Protein AF-A0A838P6D0-F1 (afdb_monomer_lite)

pLDDT: mean 82.72, std 20.61, range [38.41, 98.38]

Secondary structure (DSSP, 8-state):
-------------------------PPPSS--HHHHHTT-EEE-SSSEEEEETTEEEEEPPGGGSS-EEEEEEE-SS--SSTT--TT-EEEEEEEEEEEETTEEEEEE-

Sequence (109 aa):
MTFPRIIPFLVLLAAGVLPAAAQDVKDPPWKSFSEVTRGSEARSGLFTLYKKRDKVYLSLSRAQLDQDFLLVTQISQGIGELGLDGGASVRSDLIRFHRQNDRVELWVV

Radius of gyration: 29.07 Å; chains: 1; bounding box: 43×87×63 Å

Foldseek 3Di:
DDDDDDDDDDDPPCPDPDPPPPPPPDPPPDDDPCVVLPPFDWDDDPWIWTHDPVDIDTDDDPVQAPDWDKDWDAQCDAPPPPQRHHRRTPDIFTWGFHDDDPDTDIDTD

Structure (mmCIF, N/CA/C/O backbone):
data_AF-A0A838P6D0-F1
#
_entry.id   AF-A0A838P6D0-F1
#
loop_
_atom_site.group_PDB
_atom_site.id
_atom_site.type_symbol
_atom_site.label_atom_id
_atom_site.label_alt_id
_atom_site.label_comp_id
_atom_site.label_asym_id
_atom_site.label_entity_id
_atom_site.label_seq_id
_atom_site.pdbx_PDB_ins_code
_atom_site.Cartn_x
_atom_site.Cartn_y
_atom_site.Cartn_z
_atom_site.occupancy
_atom_site.B_iso_or_equiv
_atom_site.auth_seq_id
_atom_site.auth_comp_id
_atom_site.auth_asym_id
_atom_site.auth_atom_id
_atom_site.pdbx_PDB_model_num
ATOM 1 N N . MET A 1 1 ? -20.315 -71.307 34.393 1.00 45.72 1 MET A N 1
ATOM 2 C CA . MET A 1 1 ? -19.716 -70.697 35.600 1.00 45.72 1 MET A CA 1
ATOM 3 C C . MET A 1 1 ? -20.454 -69.405 35.896 1.00 45.72 1 MET A C 1
ATOM 5 O O . MET A 1 1 ? -20.702 -68.641 34.974 1.00 45.72 1 MET A O 1
ATOM 9 N N . THR A 1 2 ? -20.869 -69.215 37.142 1.00 43.75 2 THR A N 1
ATOM 10 C CA . THR A 1 2 ? -21.721 -68.118 37.618 1.00 43.75 2 THR A CA 1
ATOM 11 C C . THR A 1 2 ? -20.900 -67.103 38.415 1.00 43.75 2 THR A C 1
ATOM 13 O O . THR A 1 2 ? -20.201 -67.516 39.331 1.00 43.75 2 THR A O 1
ATOM 16 N N . PHE A 1 3 ? -21.021 -65.801 38.120 1.00 41.50 3 PHE A N 1
ATOM 17 C CA . PHE A 1 3 ? -21.413 -64.764 39.100 1.00 41.50 3 PHE A CA 1
ATOM 18 C C . PHE A 1 3 ? -21.472 -63.355 38.461 1.00 41.50 3 PHE A C 1
ATOM 20 O O . PHE A 1 3 ? -20.520 -62.964 37.789 1.00 41.50 3 PHE A O 1
ATOM 27 N N . PRO A 1 4 ? -22.535 -62.560 38.694 1.00 64.81 4 PRO A N 1
ATOM 28 C CA . PRO A 1 4 ? -22.591 -61.137 38.348 1.00 64.81 4 PRO A CA 1
ATOM 29 C C . PRO A 1 4 ? -22.220 -60.244 39.549 1.00 64.81 4 PRO A C 1
ATOM 31 O O . PRO A 1 4 ? -22.425 -60.649 40.696 1.00 64.81 4 PRO A O 1
ATOM 34 N N . ARG A 1 5 ? -21.775 -58.996 39.320 1.00 51.78 5 ARG A N 1
ATOM 35 C CA . ARG A 1 5 ? -21.783 -57.947 40.361 1.00 51.78 5 ARG A CA 1
ATOM 36 C C . ARG A 1 5 ? -22.032 -56.526 39.842 1.00 51.78 5 ARG A C 1
ATOM 38 O O . ARG A 1 5 ? -21.506 -56.109 38.819 1.00 51.78 5 ARG A O 1
ATOM 45 N N . ILE A 1 6 ? -22.790 -55.805 40.664 1.00 45.41 6 ILE A N 1
ATOM 46 C CA . ILE A 1 6 ? -23.051 -54.358 40.702 1.00 45.41 6 ILE A CA 1
ATOM 47 C C . ILE A 1 6 ? -22.666 -53.875 42.128 1.00 45.41 6 ILE A C 1
ATOM 49 O O . ILE A 1 6 ? -22.346 -54.712 42.974 1.00 45.41 6 ILE A O 1
ATOM 53 N N . ILE A 1 7 ? -22.619 -52.591 42.501 1.00 49.53 7 ILE A N 1
ATOM 54 C CA . ILE A 1 7 ? -23.312 -51.391 41.984 1.00 49.53 7 ILE A CA 1
ATOM 55 C C . ILE A 1 7 ? -22.265 -50.263 41.653 1.00 49.53 7 ILE A C 1
ATOM 57 O O .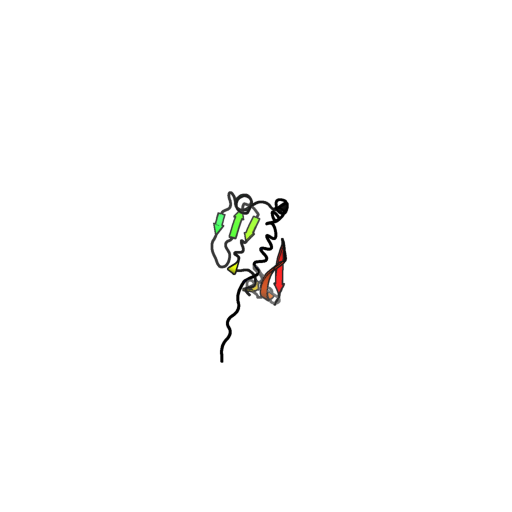 ILE A 1 7 ? -21.184 -50.658 41.218 1.00 49.53 7 ILE A O 1
ATOM 61 N N . PRO A 1 8 ? -22.495 -48.922 41.699 1.00 54.72 8 PRO A N 1
ATOM 62 C CA . PRO A 1 8 ? -21.694 -47.944 40.935 1.00 54.72 8 PRO A CA 1
ATOM 63 C C . PRO A 1 8 ? -20.734 -47.099 41.800 1.00 54.72 8 PRO A C 1
ATOM 65 O O . PRO A 1 8 ? -20.771 -47.177 43.027 1.00 54.72 8 PRO A O 1
ATOM 68 N N . PHE A 1 9 ? -20.018 -46.147 41.182 1.00 38.41 9 PHE A N 1
ATOM 69 C CA . PHE A 1 9 ? -19.844 -44.840 41.831 1.00 38.41 9 PHE A CA 1
ATOM 70 C C . PHE A 1 9 ? -19.821 -43.667 40.839 1.00 38.41 9 PHE A C 1
ATOM 72 O O . PHE A 1 9 ? -18.901 -43.500 40.041 1.00 38.41 9 PHE A O 1
ATOM 79 N N . LEU A 1 10 ? -20.865 -42.842 40.918 1.00 43.16 10 LEU A N 1
ATOM 80 C CA . LEU A 1 10 ? -20.960 -41.536 40.277 1.00 43.16 10 LEU A CA 1
ATOM 81 C C . LEU A 1 10 ? -20.162 -40.532 41.123 1.00 43.16 10 LEU A C 1
ATOM 83 O O . LEU A 1 10 ? -20.628 -40.146 42.193 1.00 43.16 10 LEU A O 1
ATOM 87 N N . VAL A 1 11 ? -19.008 -40.059 40.642 1.00 40.41 11 VAL A N 1
ATOM 88 C CA . VAL A 1 11 ? -18.400 -38.826 41.173 1.00 40.41 11 VAL A CA 1
ATOM 89 C C . VAL A 1 11 ? -18.758 -37.678 40.244 1.00 40.41 11 VAL A C 1
ATOM 91 O O . VAL A 1 11 ? -18.101 -37.426 39.236 1.00 40.41 11 VAL A O 1
ATOM 94 N N . LEU A 1 12 ? 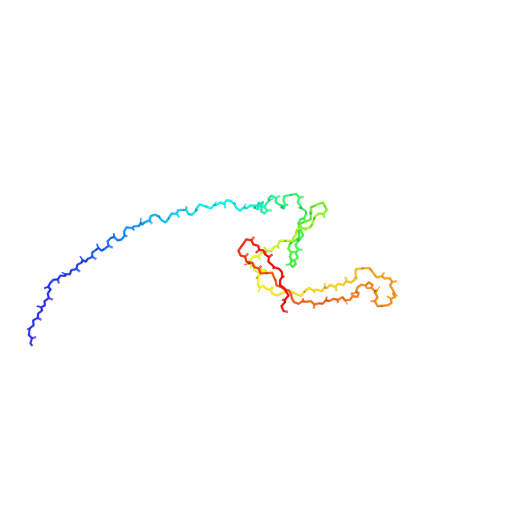-19.835 -36.985 40.600 1.00 42.31 12 LEU A N 1
ATOM 95 C CA . LEU A 1 12 ? -20.226 -35.725 39.989 1.00 42.31 12 LEU A CA 1
ATOM 96 C C . LEU A 1 12 ? -19.247 -34.629 40.438 1.00 42.31 12 LEU A C 1
ATOM 98 O O . LEU A 1 12 ? -19.480 -33.967 41.450 1.00 42.31 12 LEU A O 1
ATOM 102 N N . LEU A 1 13 ? -18.155 -34.417 39.699 1.00 39.72 13 LEU A N 1
ATOM 103 C CA . LEU A 1 13 ? -17.318 -33.238 39.917 1.00 39.72 13 LEU A CA 1
ATOM 104 C C . LEU A 1 13 ? -17.945 -32.038 39.197 1.00 39.72 13 LEU A C 1
ATOM 106 O O . LEU A 1 13 ? -17.647 -31.751 38.039 1.00 39.72 13 LEU A O 1
ATOM 110 N N . ALA A 1 14 ? -18.836 -31.340 39.900 1.00 43.69 14 ALA A N 1
ATOM 111 C CA . ALA A 1 14 ? -19.345 -30.040 39.484 1.00 43.69 14 ALA A CA 1
ATOM 112 C C . ALA A 1 14 ? -18.224 -28.988 39.587 1.00 43.69 14 ALA A C 1
ATOM 114 O O . ALA A 1 14 ? -18.168 -28.199 40.529 1.00 43.69 14 ALA A O 1
ATOM 115 N N . ALA A 1 15 ? -17.303 -28.998 38.620 1.00 44.09 15 ALA A N 1
ATOM 116 C CA . ALA A 1 15 ? -16.349 -27.918 38.427 1.00 44.09 15 ALA A CA 1
ATOM 117 C C . ALA A 1 15 ? -17.140 -26.669 38.024 1.00 44.09 15 ALA A C 1
ATOM 119 O O . ALA A 1 15 ? -17.672 -26.586 36.916 1.00 44.09 15 ALA A O 1
ATOM 120 N N . GLY A 1 16 ? -17.289 -25.742 38.973 1.00 39.75 16 GLY A N 1
ATOM 121 C CA . GLY A 1 16 ? -18.107 -24.550 38.795 1.00 39.75 16 GLY A CA 1
ATOM 122 C C . GLY A 1 16 ? -17.692 -23.764 37.556 1.00 39.75 16 GLY A C 1
ATOM 123 O O . GLY A 1 16 ? -16.502 -23.578 37.297 1.00 39.75 16 GLY A O 1
ATOM 124 N N . VAL A 1 17 ? -18.688 -23.276 36.815 1.00 47.34 17 VAL A N 1
ATOM 125 C CA . VAL A 1 17 ? -18.478 -22.299 35.747 1.00 47.34 17 VAL A CA 1
ATOM 126 C C . VAL A 1 17 ? -17.958 -21.025 36.402 1.00 47.34 17 VAL A C 1
ATOM 128 O O . VAL A 1 17 ? -18.732 -20.187 36.863 1.00 47.34 17 VAL A O 1
ATOM 131 N N . LEU A 1 18 ? -16.633 -20.893 36.474 1.00 47.81 18 LEU A N 1
ATOM 132 C CA . LEU A 1 18 ? -15.999 -19.610 36.724 1.00 47.81 18 LEU A CA 1
ATOM 133 C C . LEU A 1 18 ? -16.504 -18.670 35.623 1.00 47.81 18 LEU A C 1
ATOM 135 O O . LEU A 1 18 ? -16.328 -19.001 34.445 1.00 47.81 18 LEU A O 1
ATOM 139 N N . PRO A 1 19 ? -17.138 -17.530 35.952 1.00 44.56 19 PRO A N 1
ATOM 140 C CA . PRO A 1 19 ? -17.400 -16.528 34.941 1.00 44.56 19 PRO A CA 1
ATOM 141 C C . PRO A 1 19 ? -16.034 -16.112 34.407 1.00 44.56 19 PRO A C 1
ATOM 143 O O . PRO A 1 19 ? -15.214 -15.567 35.149 1.00 44.56 19 PRO A O 1
ATOM 146 N N . ALA A 1 20 ? -15.766 -16.434 33.139 1.00 48.03 20 ALA A N 1
ATOM 147 C CA . ALA A 1 20 ? -14.575 -15.956 32.462 1.00 48.03 20 ALA A CA 1
ATOM 148 C C . ALA A 1 20 ? -14.576 -14.439 32.626 1.00 48.03 20 ALA A C 1
ATOM 150 O O . ALA A 1 20 ? -15.513 -13.782 32.167 1.00 48.03 20 ALA A O 1
ATOM 151 N N . ALA A 1 21 ? -13.588 -13.916 33.359 1.00 44.97 21 ALA A N 1
ATOM 152 C CA . ALA A 1 21 ? -13.493 -12.493 33.626 1.00 44.97 21 ALA A CA 1
ATOM 153 C C . ALA A 1 21 ? -13.579 -11.785 32.278 1.00 44.97 21 ALA A C 1
ATOM 155 O O . ALA A 1 21 ? -12.735 -12.027 31.410 1.00 44.97 21 ALA A O 1
ATOM 156 N N . ALA A 1 22 ? -14.640 -10.994 32.089 1.00 51.66 22 ALA A N 1
ATOM 157 C CA . ALA A 1 22 ? -14.816 -10.211 30.883 1.00 51.66 22 ALA A CA 1
ATOM 158 C C . ALA A 1 22 ? -13.576 -9.328 30.787 1.00 51.66 22 ALA A C 1
ATOM 160 O O . ALA A 1 22 ? -13.397 -8.424 31.604 1.00 51.66 22 ALA A O 1
ATOM 161 N N . GLN A 1 23 ? -12.667 -9.687 29.877 1.00 47.59 23 GLN A N 1
ATOM 162 C CA . GLN A 1 23 ? -11.431 -8.947 29.713 1.00 47.59 23 GLN A CA 1
ATOM 163 C C . GLN A 1 23 ? -11.833 -7.522 29.389 1.00 47.59 23 GLN A C 1
ATOM 165 O O . GLN A 1 23 ? -12.675 -7.307 28.519 1.00 47.59 23 GLN A O 1
ATOM 170 N N . ASP A 1 24 ? -11.271 -6.583 30.138 1.00 47.16 24 ASP A N 1
ATOM 171 C CA . ASP A 1 24 ? -11.565 -5.166 30.017 1.00 47.16 24 ASP A CA 1
ATOM 172 C C . ASP A 1 24 ? -11.100 -4.723 28.621 1.00 47.16 24 ASP A C 1
ATOM 174 O O . ASP A 1 24 ? -9.914 -4.447 28.399 1.00 47.16 24 ASP A O 1
ATOM 178 N N . VAL A 1 25 ? -12.008 -4.787 27.637 1.00 59.28 25 VAL A N 1
ATOM 179 C CA . VAL A 1 25 ? -11.730 -4.439 26.241 1.00 59.28 25 VAL A CA 1
ATOM 180 C C . VAL A 1 25 ? -11.628 -2.926 26.191 1.00 59.28 25 VAL A C 1
ATOM 182 O O . VAL A 1 25 ? -12.575 -2.230 25.836 1.00 59.28 25 VAL A O 1
ATOM 185 N N . LYS A 1 26 ? -10.455 -2.419 26.577 1.00 63.50 26 LYS A N 1
ATOM 186 C CA . LYS A 1 26 ? -10.082 -1.028 26.355 1.00 63.50 26 LYS A CA 1
ATOM 187 C C . LYS A 1 26 ? -10.303 -0.723 24.883 1.00 63.50 26 LYS A C 1
ATOM 189 O O . LYS A 1 26 ? -9.749 -1.417 24.026 1.00 63.50 26 LYS A O 1
ATOM 194 N N . ASP A 1 27 ? -11.102 0.306 24.616 1.00 66.69 27 ASP A N 1
ATOM 195 C CA . ASP A 1 27 ? -11.344 0.764 23.256 1.00 66.69 27 ASP A CA 1
ATOM 196 C C . ASP A 1 27 ? -10.000 0.968 22.538 1.00 66.69 27 ASP A C 1
ATOM 198 O O . ASP A 1 27 ? -9.090 1.591 23.102 1.00 66.69 27 ASP A O 1
ATOM 202 N N . PRO A 1 28 ? -9.831 0.438 21.311 1.00 68.56 28 PRO A N 1
ATOM 203 C CA . PRO A 1 28 ? -8.615 0.663 20.550 1.00 68.56 28 PRO A CA 1
ATOM 204 C C . PRO A 1 28 ? -8.360 2.171 20.406 1.00 68.56 28 PRO A C 1
ATOM 206 O O . PRO A 1 28 ? -9.308 2.916 20.154 1.00 68.56 28 PRO A O 1
ATOM 209 N N . PRO A 1 29 ? -7.104 2.651 20.464 1.00 80.88 29 PRO A N 1
ATOM 210 C CA . PRO A 1 29 ? -6.779 4.082 20.368 1.00 80.88 29 PRO A CA 1
ATOM 211 C C . PRO A 1 29 ? -7.022 4.681 18.962 1.00 80.88 29 PRO A C 1
ATOM 213 O O . PRO A 1 29 ? -6.558 5.777 18.644 1.00 80.88 29 PRO A O 1
ATOM 216 N N . TRP A 1 30 ? -7.736 3.959 18.098 1.00 84.81 30 TRP A N 1
ATOM 217 C CA . TRP A 1 30 ? -7.929 4.230 16.684 1.00 84.81 30 TRP A CA 1
ATOM 218 C C . TRP A 1 30 ? -9.384 4.619 16.406 1.00 84.81 30 TRP A C 1
ATOM 220 O O . TRP A 1 30 ? -10.323 3.985 16.884 1.00 84.81 30 TRP A O 1
ATOM 230 N N . LYS A 1 31 ? -9.581 5.636 15.562 1.00 91.38 31 LYS A N 1
ATOM 231 C CA . LYS A 1 31 ? -10.911 6.041 15.083 1.00 91.38 31 LYS A CA 1
ATOM 232 C C . LYS A 1 31 ? -11.593 4.897 14.330 1.00 91.38 31 LYS A C 1
ATOM 234 O O . LYS A 1 31 ? -10.947 4.168 13.577 1.00 91.38 31 LYS A O 1
ATOM 239 N N . SER A 1 32 ? -12.915 4.793 14.461 1.00 92.62 32 SER A N 1
ATOM 240 C CA . SER A 1 32 ? -13.692 3.795 13.715 1.00 92.62 32 SER A CA 1
ATOM 241 C C . SER A 1 32 ? -13.578 3.999 12.195 1.00 92.62 32 SER A C 1
ATOM 243 O O . SER A 1 32 ? -13.469 5.127 11.707 1.00 92.62 32 SER A O 1
ATOM 245 N N . PHE A 1 33 ? -13.677 2.911 11.424 1.00 92.94 33 PHE A N 1
ATOM 246 C CA . PHE A 1 33 ? -13.612 2.955 9.955 1.00 92.94 33 PHE A CA 1
ATOM 247 C C . PHE A 1 33 ? -14.636 3.932 9.347 1.00 92.94 33 PHE A C 1
ATOM 249 O O . PHE A 1 33 ? -14.308 4.708 8.448 1.00 92.94 33 PHE A O 1
ATOM 256 N N . SER A 1 34 ? -15.860 3.943 9.891 1.00 94.56 34 SER A N 1
ATOM 257 C CA . SER A 1 34 ? -16.939 4.864 9.503 1.00 94.56 34 SER A CA 1
ATOM 258 C C . SER A 1 34 ? -16.579 6.331 9.761 1.00 94.56 34 SER A C 1
ATOM 260 O O . SER A 1 34 ? -16.895 7.197 8.951 1.00 94.56 34 SER A O 1
ATOM 262 N N . GLU A 1 35 ? -15.880 6.640 10.855 1.00 95.00 35 GLU A N 1
ATOM 263 C CA . GLU A 1 35 ? -15.447 8.008 11.149 1.00 95.00 35 GLU A CA 1
ATOM 264 C C . GLU A 1 35 ? -14.343 8.480 10.190 1.00 95.00 35 GLU A C 1
ATOM 266 O O . GLU A 1 35 ? -14.431 9.581 9.636 1.00 95.00 35 GLU A O 1
ATOM 271 N N . VAL A 1 36 ? -13.330 7.639 9.946 1.00 93.75 36 VAL A N 1
ATOM 272 C CA . VAL A 1 36 ? -12.211 7.961 9.043 1.00 93.75 36 VAL A C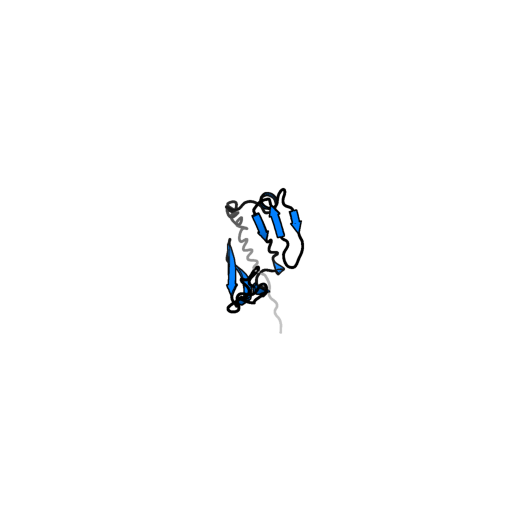A 1
ATOM 273 C C . VAL A 1 36 ? -12.722 8.218 7.619 1.00 93.75 36 VAL A C 1
ATOM 275 O O . VAL A 1 36 ? -12.438 9.273 7.036 1.00 93.75 36 VAL A O 1
ATOM 278 N N . THR A 1 37 ? -13.549 7.305 7.098 1.00 95.50 37 THR A N 1
ATOM 279 C CA . THR A 1 37 ? -14.102 7.352 5.730 1.00 95.50 37 THR A CA 1
ATOM 280 C C . THR A 1 37 ? -15.273 8.329 5.554 1.00 95.50 37 THR A C 1
ATOM 282 O O . THR A 1 37 ? -15.645 8.630 4.418 1.00 95.50 37 THR A O 1
ATOM 285 N N . ARG A 1 38 ? -15.841 8.902 6.627 1.00 95.69 38 ARG A N 1
ATOM 286 C CA . ARG A 1 38 ? -16.984 9.833 6.537 1.00 95.69 38 ARG A CA 1
ATOM 287 C C . ARG A 1 38 ? -16.699 11.007 5.597 1.00 95.69 38 ARG A C 1
ATOM 289 O O . ARG A 1 38 ? -15.725 11.733 5.806 1.00 95.69 38 ARG A O 1
ATOM 296 N N . GLY A 1 39 ? -17.570 11.228 4.612 1.00 95.75 39 GLY A N 1
ATOM 297 C CA . GLY A 1 39 ? -17.451 12.341 3.661 1.00 95.75 39 GLY A CA 1
ATOM 298 C C . GLY A 1 39 ? -16.260 12.225 2.702 1.00 95.75 39 GLY A C 1
ATOM 299 O O . GLY A 1 39 ? -15.722 13.244 2.279 1.00 95.75 39 GLY A O 1
ATOM 300 N N . SER A 1 40 ? -15.813 11.002 2.411 1.00 97.62 40 SER A N 1
ATOM 301 C CA . SER A 1 40 ? -14.830 10.722 1.362 1.00 97.62 40 SER A CA 1
ATOM 302 C C . SER A 1 40 ? -15.504 10.209 0.088 1.00 97.62 40 SER A C 1
ATOM 304 O O . SER A 1 40 ? -16.579 9.612 0.130 1.00 97.62 40 SER A O 1
ATOM 306 N N . GLU A 1 41 ? -14.854 10.438 -1.047 1.00 97.88 41 GLU A N 1
ATOM 307 C CA . GLU A 1 41 ? -15.198 9.841 -2.332 1.00 97.88 41 GLU A CA 1
ATOM 308 C C . GLU A 1 41 ? -14.604 8.424 -2.384 1.00 97.88 41 GLU A C 1
ATOM 310 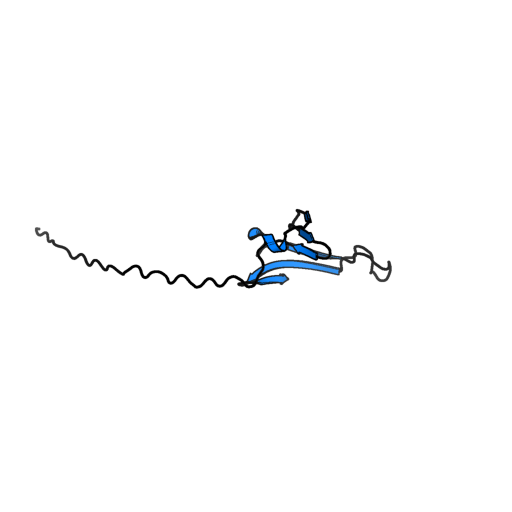O O . GLU A 1 41 ? -13.380 8.262 -2.385 1.00 97.88 41 GLU A O 1
ATOM 315 N N . ALA A 1 42 ? -15.460 7.401 -2.392 1.00 97.38 42 ALA A N 1
ATOM 316 C CA . ALA A 1 42 ? -15.041 6.005 -2.483 1.00 97.38 42 ALA A CA 1
ATOM 317 C C . ALA A 1 42 ? -14.849 5.581 -3.949 1.00 97.38 42 ALA A C 1
ATOM 319 O O . ALA A 1 42 ? -15.721 5.810 -4.786 1.00 97.38 42 ALA A O 1
ATOM 320 N N . ARG A 1 43 ? -13.727 4.924 -4.250 1.00 97.81 43 ARG A N 1
ATOM 321 C CA . ARG A 1 43 ? -13.390 4.367 -5.566 1.00 97.81 43 ARG A CA 1
ATOM 322 C C . ARG A 1 43 ? -12.997 2.905 -5.397 1.00 97.81 43 ARG A C 1
ATOM 324 O O . ARG A 1 43 ? -12.023 2.613 -4.707 1.00 97.81 43 ARG A O 1
ATOM 331 N N . SER A 1 44 ? -13.759 1.995 -5.991 1.00 96.38 44 SER A N 1
ATOM 332 C CA . SER A 1 44 ? -13.463 0.560 -5.993 1.00 96.38 44 SER A CA 1
ATOM 333 C C . SER A 1 44 ? -12.375 0.207 -7.016 1.00 96.38 44 SER A C 1
ATOM 335 O O . SER A 1 44 ? -12.169 0.912 -8.002 1.00 96.38 44 SER A O 1
ATOM 337 N N . GLY A 1 45 ? -11.673 -0.898 -6.770 1.00 95.19 45 GLY A N 1
ATOM 338 C CA . GLY A 1 45 ? -10.570 -1.400 -7.590 1.00 95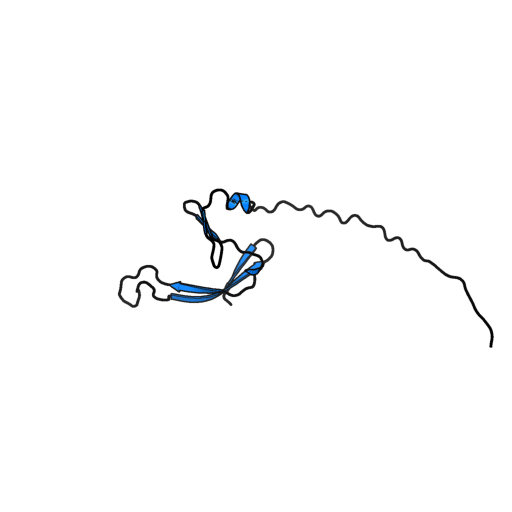.19 45 GLY A CA 1
ATOM 339 C C . GLY A 1 45 ? -9.921 -2.610 -6.915 1.00 95.19 45 GLY A C 1
ATOM 340 O O . GLY A 1 45 ? -10.549 -3.235 -6.062 1.00 95.19 45 GLY A O 1
ATOM 341 N N . LEU A 1 46 ? -8.654 -2.905 -7.240 1.00 95.44 46 LEU A N 1
ATOM 342 C CA . LEU A 1 46 ? -7.858 -3.929 -6.533 1.00 95.44 46 LEU A CA 1
ATOM 343 C C . LEU A 1 46 ? -7.837 -3.689 -5.015 1.00 95.44 46 LEU A C 1
ATOM 345 O O . LEU A 1 46 ? -7.916 -4.632 -4.235 1.00 95.44 46 LEU A O 1
ATOM 349 N N . PHE A 1 47 ? -7.797 -2.416 -4.619 1.00 97.12 47 PHE A N 1
ATOM 350 C CA . PHE A 1 47 ? -8.134 -1.936 -3.285 1.00 97.12 47 PHE A CA 1
ATOM 351 C C . PHE A 1 47 ? -9.211 -0.859 -3.419 1.00 97.12 47 PHE A C 1
ATOM 353 O O . PHE A 1 47 ? -9.208 -0.105 -4.395 1.00 97.12 47 PHE A O 1
ATOM 360 N N . THR A 1 48 ? -10.101 -0.740 -2.433 1.00 97.69 48 THR A N 1
ATOM 361 C CA . THR A 1 48 ? -10.989 0.427 -2.360 1.00 97.69 48 THR A CA 1
ATOM 362 C C . THR A 1 48 ? -10.214 1.604 -1.777 1.00 97.69 48 THR A C 1
ATOM 364 O O . THR A 1 48 ? -9.599 1.503 -0.711 1.00 97.69 48 THR A O 1
ATOM 367 N N . LEU A 1 49 ? -10.241 2.725 -2.493 1.00 97.81 49 LEU A N 1
ATOM 368 C CA . LEU A 1 49 ? -9.628 3.984 -2.093 1.00 97.81 49 LEU A CA 1
ATOM 369 C C . LEU A 1 49 ? -10.706 4.972 -1.647 1.00 97.81 49 LEU A C 1
ATOM 371 O O . LEU A 1 49 ? -11.751 5.094 -2.279 1.00 97.81 49 LEU A O 1
ATOM 375 N N . TYR A 1 50 ? -10.425 5.718 -0.587 1.00 98.06 50 TYR A N 1
ATOM 376 C CA . TYR A 1 50 ? -11.295 6.751 -0.037 1.00 98.06 50 TYR A CA 1
ATOM 377 C C . TYR A 1 50 ? -10.561 8.091 -0.098 1.00 98.06 50 TYR A C 1
ATOM 379 O O . TYR A 1 50 ? -9.646 8.346 0.690 1.00 98.06 50 TYR A O 1
ATOM 387 N N . LYS A 1 51 ? -10.933 8.953 -1.049 1.00 97.56 51 LYS A N 1
ATOM 388 C CA . LYS A 1 51 ? -10.322 10.277 -1.227 1.00 97.56 51 LYS A CA 1
ATOM 389 C C . LYS A 1 51 ? -11.057 11.325 -0.394 1.00 97.56 51 LYS A C 1
ATOM 391 O O . LYS A 1 51 ? -12.271 11.478 -0.498 1.00 97.56 51 LYS A O 1
ATOM 396 N N . LYS A 1 52 ? -10.327 12.080 0.423 1.00 95.81 52 LYS A N 1
ATOM 397 C CA . LYS A 1 52 ? -10.862 13.099 1.334 1.00 95.81 52 LYS A CA 1
ATOM 398 C C . LYS A 1 52 ? -9.944 14.317 1.336 1.00 95.81 52 LYS A C 1
ATOM 400 O O . LYS A 1 52 ? -8.954 14.348 2.060 1.00 95.81 52 LYS A O 1
ATOM 405 N N . ARG A 1 53 ? -10.300 15.323 0.528 1.00 91.44 53 ARG A N 1
ATOM 406 C CA . ARG A 1 53 ? -9.511 16.549 0.298 1.00 91.44 53 ARG A CA 1
ATOM 407 C C . ARG A 1 53 ? -8.092 16.204 -0.195 1.00 91.44 53 ARG A C 1
ATOM 409 O O . ARG A 1 53 ? -7.953 15.699 -1.306 1.00 91.44 53 ARG A O 1
ATOM 416 N N . ASP A 1 54 ? -7.088 16.460 0.634 1.00 93.31 54 ASP A N 1
ATOM 417 C CA . ASP A 1 54 ? -5.655 16.202 0.462 1.00 93.31 54 ASP A CA 1
ATOM 418 C C . ASP A 1 54 ? -5.250 14.738 0.714 1.00 93.31 54 ASP A C 1
ATOM 420 O O . ASP A 1 54 ? -4.156 14.330 0.333 1.00 93.31 54 ASP A O 1
ATOM 424 N N . LYS A 1 55 ? -6.119 13.930 1.337 1.00 94.81 55 LYS A N 1
ATOM 425 C CA . LYS A 1 55 ? -5.791 12.566 1.780 1.00 94.81 55 LYS A CA 1
ATOM 426 C C . LYS A 1 55 ? -6.422 11.505 0.891 1.00 94.81 55 LYS A C 1
ATOM 428 O O . LYS A 1 55 ? -7.565 11.638 0.452 1.00 94.81 55 LYS A O 1
ATOM 433 N N . VAL A 1 56 ? -5.698 10.408 0.695 1.00 95.88 56 VAL A N 1
ATOM 434 C CA . VAL A 1 56 ? -6.216 9.162 0.123 1.00 95.88 56 VAL A CA 1
ATOM 435 C C . VAL A 1 56 ? -5.964 8.057 1.137 1.00 95.88 56 VAL A C 1
ATOM 437 O O . VAL A 1 56 ? -4.827 7.843 1.549 1.00 95.88 56 VAL A O 1
ATOM 440 N N . TYR A 1 57 ? -7.025 7.373 1.549 1.00 96.06 57 TYR A N 1
ATOM 441 C CA . TYR A 1 57 ? -6.942 6.188 2.396 1.00 96.06 57 TYR A CA 1
ATOM 442 C C . TYR A 1 57 ? -7.148 4.944 1.536 1.00 96.06 57 TYR A C 1
ATOM 444 O O . TYR A 1 57 ? -8.036 4.927 0.687 1.00 96.06 57 TYR A O 1
ATOM 452 N N . LEU A 1 58 ? -6.362 3.901 1.782 1.00 96.44 58 LEU A N 1
ATOM 453 C CA . LEU A 1 58 ? -6.530 2.579 1.185 1.00 96.44 58 LEU A CA 1
ATOM 454 C C . LEU A 1 58 ? -7.162 1.659 2.234 1.00 96.44 58 LEU A C 1
ATOM 456 O O . LEU A 1 58 ? -6.669 1.589 3.359 1.00 96.44 58 LEU A O 1
ATOM 460 N N . SER A 1 59 ? -8.255 0.972 1.896 1.00 96.38 59 SER A N 1
ATOM 461 C CA . SER A 1 59 ? -8.852 -0.030 2.787 1.00 96.38 59 SER A CA 1
ATOM 462 C C . SER A 1 59 ? -8.386 -1.439 2.440 1.00 96.38 59 SER A C 1
ATOM 464 O O . SER A 1 59 ? -8.495 -1.854 1.285 1.00 96.38 59 SER A O 1
ATOM 466 N N . LEU A 1 60 ? -7.965 -2.186 3.459 1.00 96.12 60 LEU A N 1
ATOM 467 C CA . LEU A 1 60 ? -7.640 -3.607 3.368 1.00 96.12 60 LEU A CA 1
ATOM 468 C C . LEU A 1 60 ? -8.788 -4.439 3.951 1.00 96.12 60 LEU A C 1
ATOM 470 O O . LEU A 1 60 ? -9.201 -4.237 5.095 1.00 96.12 60 LEU A O 1
ATOM 474 N N . SER A 1 61 ? -9.297 -5.387 3.170 1.00 95.31 61 SER A N 1
ATOM 475 C CA . SER A 1 61 ? -10.154 -6.466 3.662 1.00 95.31 61 SER A CA 1
ATOM 476 C C . SER A 1 61 ? -9.307 -7.599 4.249 1.00 95.31 61 SER A C 1
ATOM 478 O O . SER A 1 61 ? -8.117 -7.714 3.960 1.00 95.31 61 SER A O 1
ATOM 480 N N . ARG A 1 62 ? -9.921 -8.492 5.038 1.00 94.69 62 ARG A N 1
ATOM 481 C CA . ARG A 1 62 ? -9.212 -9.658 5.602 1.00 94.69 62 ARG A CA 1
ATOM 482 C C . ARG A 1 62 ? -8.624 -10.584 4.532 1.00 94.69 62 ARG A C 1
ATOM 484 O O . ARG A 1 62 ? -7.607 -11.201 4.797 1.00 94.69 62 ARG A O 1
ATOM 491 N N . ALA A 1 63 ? -9.243 -10.664 3.353 1.00 96.06 63 ALA A N 1
ATOM 492 C CA . ALA A 1 63 ? -8.772 -11.499 2.246 1.00 96.06 63 ALA A CA 1
ATOM 493 C C . ALA A 1 63 ? -7.567 -10.900 1.494 1.00 96.06 63 ALA A C 1
ATOM 495 O O . ALA A 1 63 ? -6.950 -11.592 0.700 1.00 96.06 63 ALA A O 1
ATOM 496 N N . GLN A 1 64 ? -7.242 -9.623 1.730 1.00 97.19 64 GLN A N 1
ATOM 497 C CA . GLN A 1 64 ? -6.070 -8.942 1.162 1.00 97.19 64 GLN A CA 1
ATOM 498 C C . GLN A 1 64 ? -4.889 -8.888 2.144 1.00 97.19 64 GLN A C 1
ATOM 500 O O . GLN A 1 64 ? -3.843 -8.337 1.808 1.00 97.19 64 GLN A O 1
ATOM 505 N N . LEU A 1 65 ? -5.057 -9.420 3.359 1.00 97.50 65 LEU A N 1
ATOM 506 C CA . LEU A 1 65 ? -3.947 -9.679 4.270 1.00 97.50 65 LEU A CA 1
ATOM 507 C C . LEU A 1 65 ? -3.296 -11.007 3.889 1.00 97.50 65 LEU A C 1
ATOM 509 O O . LEU A 1 65 ? -3.978 -11.925 3.441 1.00 97.50 65 LEU A O 1
ATOM 513 N N . ASP A 1 66 ? -1.980 -11.085 4.060 1.00 97.31 66 ASP A N 1
ATOM 514 C CA . ASP A 1 66 ? -1.161 -12.269 3.774 1.00 97.31 66 ASP A CA 1
ATOM 515 C C . ASP A 1 66 ? -1.218 -12.776 2.316 1.00 97.31 66 ASP A C 1
ATOM 517 O O . ASP A 1 66 ? -0.727 -13.860 2.003 1.00 97.31 66 ASP A O 1
ATOM 521 N N . GLN A 1 67 ? -1.749 -11.948 1.411 1.00 97.31 67 GLN A N 1
ATOM 522 C CA . GLN A 1 67 ? -1.725 -12.136 -0.036 1.00 97.31 67 GLN A CA 1
ATOM 523 C C . GLN A 1 67 ? -0.582 -11.321 -0.658 1.00 97.31 67 GLN A C 1
ATOM 525 O O . GLN A 1 67 ? -0.335 -10.181 -0.253 1.00 97.31 67 GLN A O 1
ATOM 530 N N . ASP A 1 68 ? 0.070 -11.886 -1.674 1.00 97.94 68 ASP A N 1
ATOM 531 C CA . ASP A 1 68 ? 1.105 -11.198 -2.444 1.00 97.94 68 ASP A CA 1
ATOM 532 C C . ASP A 1 68 ? 0.499 -10.290 -3.522 1.00 97.94 68 ASP A C 1
ATOM 534 O O . ASP A 1 68 ? -0.452 -10.655 -4.221 1.00 97.94 68 ASP A O 1
ATOM 538 N N . PHE A 1 69 ? 1.083 -9.104 -3.676 1.00 97.69 69 PHE A N 1
ATOM 539 C CA . PHE A 1 69 ? 0.753 -8.133 -4.715 1.00 97.69 69 PHE A CA 1
ATOM 540 C C . PHE A 1 69 ? 2.031 -7.659 -5.404 1.00 97.69 69 PHE A C 1
ATOM 542 O O . PHE A 1 69 ? 3.049 -7.440 -4.753 1.00 97.69 69 PHE A O 1
ATOM 549 N N . LEU A 1 70 ? 1.972 -7.441 -6.717 1.00 97.31 70 LEU A N 1
ATOM 550 C CA . LEU A 1 70 ? 3.066 -6.811 -7.453 1.00 97.31 70 LEU A CA 1
ATOM 551 C C . LEU A 1 70 ? 2.997 -5.286 -7.279 1.00 97.31 70 LEU A C 1
ATOM 553 O O . LEU A 1 70 ? 2.059 -4.648 -7.760 1.00 97.31 70 LEU A O 1
ATOM 557 N N . LEU A 1 71 ? 4.001 -4.698 -6.628 1.00 96.19 71 LEU A N 1
ATOM 558 C CA . LEU A 1 71 ? 4.197 -3.252 -6.558 1.00 96.19 71 LEU A CA 1
ATOM 559 C C . LEU A 1 71 ? 5.189 -2.819 -7.638 1.00 96.19 71 LEU A C 1
ATOM 561 O O . LEU A 1 71 ? 6.394 -2.997 -7.486 1.00 96.19 71 LEU A O 1
ATOM 565 N N . VAL A 1 72 ? 4.684 -2.210 -8.711 1.00 95.06 72 VAL A N 1
ATOM 566 C CA . VAL A 1 72 ? 5.516 -1.574 -9.744 1.00 95.06 72 VAL A CA 1
ATOM 567 C C . VAL A 1 72 ? 5.655 -0.086 -9.427 1.00 95.06 72 VAL A C 1
ATOM 569 O O . VAL A 1 72 ? 4.662 0.634 -9.346 1.00 95.06 72 VAL A O 1
ATOM 572 N N . THR A 1 73 ? 6.890 0.382 -9.258 1.00 94.38 73 THR A N 1
ATOM 573 C CA . THR A 1 73 ? 7.222 1.803 -9.085 1.00 94.38 73 THR A CA 1
ATOM 574 C C . THR A 1 73 ? 7.777 2.348 -10.394 1.00 94.38 73 THR A C 1
ATOM 576 O O . THR A 1 73 ? 8.746 1.805 -10.926 1.00 94.38 73 THR A O 1
ATOM 579 N N . GLN A 1 74 ? 7.190 3.431 -10.906 1.00 94.31 74 GLN A N 1
ATOM 580 C CA . GLN A 1 74 ? 7.571 4.058 -12.177 1.00 94.31 74 GLN A CA 1
ATOM 581 C C . GLN A 1 74 ? 7.751 5.571 -12.012 1.00 94.31 74 GLN A C 1
ATOM 583 O O . GLN A 1 74 ? 7.124 6.188 -11.149 1.00 94.31 74 GLN A O 1
ATOM 588 N N . ILE A 1 75 ? 8.574 6.176 -12.866 1.00 92.75 75 ILE A N 1
ATOM 589 C CA . ILE A 1 75 ? 8.695 7.633 -12.981 1.00 92.75 75 ILE A CA 1
ATOM 590 C C . ILE A 1 75 ? 7.401 8.182 -13.602 1.00 92.75 75 ILE A C 1
ATOM 592 O O . ILE A 1 75 ? 7.052 7.822 -14.722 1.00 92.75 75 ILE A O 1
ATOM 596 N N . SER A 1 76 ? 6.673 9.058 -12.906 1.00 93.19 76 SER A N 1
ATOM 597 C CA . SER A 1 76 ? 5.425 9.643 -13.430 1.00 93.19 76 SER A CA 1
ATOM 598 C C . SER A 1 76 ? 5.666 10.689 -14.521 1.00 93.19 76 SER A C 1
ATOM 600 O O . SER A 1 76 ? 4.926 10.745 -15.500 1.00 93.19 76 SER A O 1
ATOM 602 N N . GLN A 1 77 ? 6.712 11.499 -14.364 1.00 93.69 77 GLN A N 1
ATOM 603 C CA . GLN A 1 77 ? 7.162 12.495 -15.329 1.00 93.69 77 GLN A CA 1
ATOM 604 C C . GLN A 1 77 ? 8.692 12.525 -15.327 1.00 93.69 77 GLN A C 1
ATOM 606 O O . GLN A 1 77 ? 9.310 12.766 -14.291 1.00 93.69 77 GLN A O 1
ATOM 611 N N . GLY A 1 78 ? 9.280 12.241 -16.485 1.00 89.25 78 GLY A N 1
ATOM 612 C CA . GLY A 1 78 ? 10.722 12.258 -16.702 1.00 89.25 78 GLY A CA 1
ATOM 613 C C . GLY A 1 78 ? 11.241 13.599 -17.226 1.00 89.25 78 GLY A C 1
ATOM 614 O O . GLY A 1 78 ? 10.459 14.505 -17.519 1.00 89.25 78 GLY A O 1
ATOM 615 N N . ILE A 1 79 ? 12.563 13.693 -17.381 1.00 92.69 79 ILE A N 1
ATOM 616 C CA . ILE A 1 79 ? 13.239 14.803 -18.076 1.00 92.69 79 ILE A CA 1
ATOM 617 C C . ILE A 1 79 ? 13.554 14.482 -19.547 1.00 92.69 79 ILE A C 1
ATOM 619 O O . ILE A 1 79 ? 13.907 15.391 -20.288 1.00 92.69 79 ILE A O 1
ATOM 623 N N . GLY A 1 80 ? 13.396 13.222 -19.978 1.00 90.88 80 GLY A N 1
ATOM 624 C CA . GLY A 1 80 ? 13.630 12.795 -21.367 1.00 90.88 80 GLY A CA 1
ATOM 625 C C . GLY A 1 80 ? 15.092 12.474 -21.706 1.00 90.88 80 GLY A C 1
ATOM 626 O O . GLY A 1 80 ? 15.439 12.338 -22.875 1.00 90.88 80 GLY A O 1
ATOM 627 N N . GLU A 1 81 ? 15.960 12.386 -20.695 1.00 90.19 81 GLU A N 1
ATOM 628 C CA . GLU A 1 81 ? 17.397 12.137 -20.834 1.00 90.19 81 GLU A CA 1
ATOM 629 C C . GLU A 1 81 ? 17.891 11.173 -19.745 1.00 90.19 81 GLU A C 1
ATOM 631 O O . GLU A 1 81 ? 17.242 10.992 -18.714 1.00 90.19 81 GLU A O 1
ATOM 636 N N . LEU A 1 82 ? 19.058 10.552 -19.958 1.00 89.31 82 LEU A N 1
ATOM 637 C CA . LEU A 1 82 ? 19.725 9.644 -19.003 1.00 89.31 82 LEU A CA 1
ATOM 638 C C . LEU A 1 82 ? 18.870 8.440 -18.535 1.00 89.31 82 LEU A C 1
ATOM 640 O O . LEU A 1 82 ? 19.128 7.873 -17.475 1.00 89.31 82 LEU A O 1
ATOM 644 N N . GLY A 1 83 ? 17.855 8.042 -19.312 1.00 83.12 83 GLY A N 1
ATOM 645 C CA . GLY A 1 83 ? 16.888 6.997 -18.939 1.00 83.12 83 GLY A CA 1
ATOM 646 C C . GLY A 1 83 ? 15.843 7.444 -17.908 1.00 83.12 83 GLY A C 1
ATOM 647 O O . GLY A 1 83 ? 15.094 6.620 -17.385 1.00 83.12 83 GLY A O 1
ATOM 648 N N . LEU A 1 84 ? 15.777 8.743 -17.603 1.00 89.19 84 LEU A N 1
ATOM 649 C CA . LEU A 1 84 ? 14.767 9.351 -16.740 1.00 89.19 84 LEU A CA 1
ATOM 650 C C . LEU A 1 84 ? 13.553 9.767 -17.578 1.00 89.19 84 LEU A C 1
ATOM 652 O O . LEU A 1 84 ? 13.240 10.953 -17.703 1.00 89.19 84 LEU A O 1
ATOM 656 N N . ASP A 1 85 ? 12.882 8.775 -18.160 1.00 91.56 85 ASP A N 1
ATOM 657 C CA . ASP A 1 85 ? 11.700 8.945 -19.007 1.00 91.56 85 ASP A CA 1
ATOM 658 C C . ASP A 1 85 ? 10.395 8.764 -18.221 1.00 91.56 85 ASP A C 1
ATOM 660 O O . ASP A 1 85 ? 10.324 8.023 -17.239 1.00 91.56 85 ASP A O 1
ATOM 664 N N . GLY A 1 86 ? 9.321 9.421 -18.668 1.00 92.00 86 GLY A N 1
ATOM 665 C CA . GLY A 1 86 ? 7.982 9.168 -18.131 1.00 92.00 86 GLY A CA 1
ATOM 666 C C . GLY A 1 86 ? 7.547 7.726 -18.414 1.00 92.00 86 GLY A C 1
ATOM 667 O O . GLY A 1 86 ? 7.615 7.265 -19.549 1.00 92.00 86 GLY A O 1
ATOM 668 N N . GLY A 1 87 ? 7.106 7.009 -17.382 1.00 89.69 87 GLY A N 1
ATOM 669 C CA . GLY A 1 87 ? 6.764 5.587 -17.437 1.00 89.69 87 GLY A CA 1
ATOM 670 C C . GLY A 1 87 ? 7.940 4.630 -17.201 1.00 89.69 87 GLY A C 1
ATOM 671 O O . GLY A 1 87 ? 7.701 3.429 -17.062 1.00 89.69 87 GLY A O 1
ATOM 672 N N . ALA A 1 88 ? 9.185 5.117 -17.101 1.00 91.56 88 ALA A N 1
ATOM 673 C CA . ALA A 1 88 ? 10.341 4.264 -16.831 1.00 91.56 88 ALA A CA 1
ATOM 674 C C . ALA A 1 88 ? 10.191 3.530 -15.486 1.00 91.56 88 ALA A C 1
ATOM 676 O O . ALA A 1 88 ? 9.903 4.141 -14.452 1.00 91.56 88 ALA A O 1
ATOM 677 N N . SER A 1 89 ? 10.375 2.208 -15.500 1.00 90.50 89 SER A N 1
ATOM 678 C CA . SER A 1 89 ? 10.299 1.368 -14.301 1.00 90.50 89 SER A CA 1
ATOM 679 C C . SER A 1 89 ? 11.524 1.571 -13.415 1.00 90.50 89 SER A C 1
ATOM 681 O O . SER A 1 89 ? 12.654 1.386 -13.855 1.00 90.50 89 SER A O 1
ATOM 683 N N . VAL A 1 90 ? 11.286 1.906 -12.148 1.00 91.62 90 VAL A N 1
ATOM 684 C CA . VAL A 1 90 ? 12.323 2.109 -11.126 1.00 91.62 90 VAL A CA 1
ATOM 685 C C . VAL A 1 90 ? 12.579 0.815 -10.356 1.00 91.62 90 VAL A C 1
ATOM 687 O O . VAL A 1 90 ? 13.725 0.441 -10.124 1.00 91.62 90 VAL A O 1
ATOM 690 N N . ARG A 1 91 ? 11.506 0.132 -9.938 1.00 93.44 91 ARG A N 1
ATOM 691 C CA . ARG A 1 91 ? 11.563 -1.135 -9.196 1.00 93.44 91 ARG A CA 1
ATOM 692 C C . ARG A 1 91 ? 10.238 -1.884 -9.322 1.00 93.44 91 ARG A C 1
ATOM 694 O O . ARG A 1 91 ? 9.191 -1.249 -9.456 1.00 93.44 91 ARG A O 1
ATOM 701 N N . SER A 1 92 ? 10.295 -3.206 -9.220 1.00 95.62 92 SER A N 1
ATOM 702 C CA . SER A 1 92 ? 9.125 -4.072 -9.079 1.00 95.62 92 SER A CA 1
ATOM 703 C C . SER A 1 92 ? 9.373 -5.041 -7.931 1.00 95.62 92 SER A C 1
ATOM 705 O O . SER A 1 92 ? 10.336 -5.800 -7.991 1.00 95.62 92 SER A O 1
ATOM 707 N N . ASP A 1 93 ? 8.506 -5.025 -6.922 1.00 96.75 93 ASP A N 1
ATOM 708 C CA . ASP A 1 93 ? 8.591 -5.903 -5.751 1.00 96.75 93 ASP A CA 1
ATOM 709 C C . ASP A 1 93 ? 7.339 -6.781 -5.657 1.00 96.75 93 ASP A C 1
ATOM 711 O O . ASP A 1 93 ? 6.239 -6.326 -5.987 1.00 96.75 93 ASP A O 1
ATOM 715 N N . LEU A 1 94 ? 7.471 -7.997 -5.123 1.00 97.88 94 LEU A N 1
ATOM 716 C CA . LEU A 1 94 ? 6.335 -8.649 -4.477 1.00 97.88 94 LEU A CA 1
ATOM 717 C C . LEU A 1 94 ? 6.223 -8.104 -3.054 1.00 97.88 94 LEU A C 1
ATOM 719 O O . LEU A 1 94 ? 7.186 -8.122 -2.290 1.00 97.88 94 LEU A O 1
ATOM 723 N N . ILE A 1 95 ? 5.044 -7.590 -2.719 1.00 98.00 95 ILE A N 1
ATOM 724 C CA . ILE A 1 95 ? 4.728 -7.050 -1.401 1.00 98.00 95 ILE A CA 1
ATOM 725 C C . ILE A 1 95 ? 3.579 -7.814 -0.754 1.00 98.00 95 ILE A C 1
ATOM 727 O O . ILE A 1 95 ? 2.673 -8.296 -1.436 1.00 98.00 95 ILE A O 1
ATOM 731 N N . ARG A 1 96 ? 3.576 -7.850 0.577 1.00 98.38 96 ARG A N 1
ATOM 732 C CA . ARG A 1 96 ? 2.526 -8.474 1.385 1.00 98.38 96 ARG A CA 1
ATOM 733 C C . ARG A 1 96 ? 2.111 -7.550 2.522 1.00 98.38 96 ARG A C 1
ATOM 735 O O . ARG A 1 96 ? 2.959 -7.024 3.243 1.00 98.38 96 ARG A O 1
ATOM 742 N N . PHE A 1 97 ? 0.805 -7.373 2.706 1.00 98.25 97 PHE A N 1
ATOM 743 C CA . PHE A 1 97 ? 0.258 -6.709 3.890 1.00 98.25 97 PHE A CA 1
ATOM 744 C C . PHE A 1 97 ? 0.065 -7.746 4.997 1.00 98.25 97 PHE A C 1
ATOM 746 O O . PHE A 1 97 ?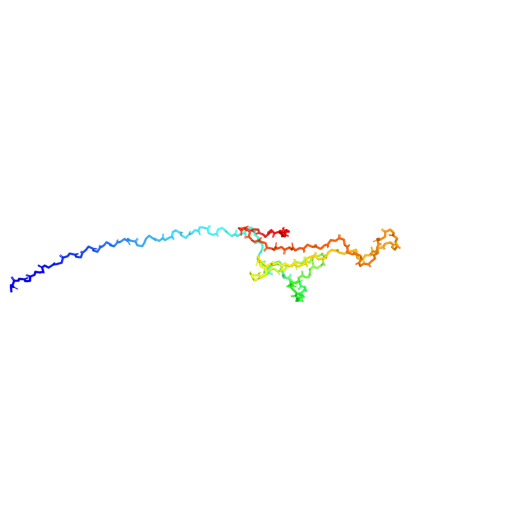 -0.855 -8.560 4.923 1.00 98.25 97 PHE A O 1
ATOM 753 N N . HIS A 1 98 ? 0.915 -7.722 6.022 1.00 97.62 98 HIS A N 1
ATOM 754 C CA . HIS A 1 98 ? 0.824 -8.632 7.165 1.00 97.62 98 HIS A CA 1
ATOM 755 C C . HIS A 1 98 ? 0.227 -7.911 8.378 1.00 97.62 98 HIS A C 1
ATOM 757 O O . HIS A 1 98 ? 0.611 -6.782 8.684 1.00 97.62 98 HIS A O 1
ATOM 763 N N . ARG A 1 99 ? -0.707 -8.536 9.106 1.00 95.50 99 ARG A N 1
ATOM 764 C CA . ARG A 1 99 ? -1.258 -7.947 10.338 1.00 95.50 99 ARG A CA 1
ATOM 765 C C . ARG A 1 99 ? -0.614 -8.562 11.578 1.00 95.50 99 ARG A C 1
ATOM 767 O O . ARG A 1 99 ? -1.019 -9.634 12.018 1.00 95.50 99 ARG A O 1
ATOM 774 N N . GLN A 1 100 ? 0.254 -7.795 12.232 1.00 95.62 100 GLN A N 1
ATOM 775 C CA . GLN A 1 100 ? 0.781 -8.127 13.552 1.00 95.62 100 GLN A CA 1
ATOM 776 C C . GLN A 1 100 ? 0.048 -7.319 14.634 1.00 95.62 100 GLN A C 1
ATOM 778 O O . GLN A 1 100 ? 0.224 -6.110 14.758 1.00 95.62 100 GLN A O 1
ATOM 783 N N . ASN A 1 101 ? -0.755 -7.995 15.459 1.00 91.19 101 ASN A N 1
ATOM 784 C CA . ASN A 1 101 ? -1.506 -7.406 16.578 1.00 91.19 101 ASN A CA 1
ATOM 785 C C . ASN A 1 101 ? -2.463 -6.266 16.142 1.00 91.19 101 ASN A C 1
ATOM 787 O O . ASN A 1 101 ? -3.505 -6.503 15.517 1.00 91.19 101 ASN A O 1
ATOM 791 N N . ASP A 1 102 ? -2.138 -5.028 16.504 1.00 89.75 102 ASP A N 1
ATOM 792 C CA . ASP A 1 102 ? -2.893 -3.794 16.285 1.00 89.75 102 ASP A CA 1
ATOM 793 C C . ASP A 1 102 ? -2.383 -2.959 15.095 1.00 89.75 102 ASP A C 1
ATOM 795 O O . ASP A 1 102 ? -2.998 -1.947 14.761 1.00 89.75 102 ASP A O 1
ATOM 799 N N . ARG A 1 103 ? -1.318 -3.405 14.415 1.00 92.06 103 ARG A N 1
ATOM 800 C CA . ARG A 1 103 ? -0.739 -2.750 13.231 1.00 92.06 103 ARG A CA 1
ATOM 801 C C . ARG A 1 103 ? -0.801 -3.633 11.983 1.00 92.06 103 ARG A C 1
ATOM 803 O O . ARG A 1 103 ? -0.911 -4.857 12.062 1.00 92.06 103 ARG A O 1
ATOM 810 N N . VAL A 1 104 ? -0.703 -2.990 10.822 1.00 95.38 104 VAL A N 1
ATOM 811 C CA . VAL A 1 104 ? -0.458 -3.645 9.531 1.00 95.38 104 VAL A CA 1
ATOM 812 C C . VAL A 1 104 ? 0.934 -3.240 9.067 1.00 95.38 104 VAL A C 1
ATOM 814 O O . VAL A 1 104 ? 1.251 -2.053 9.011 1.00 95.38 104 VAL A O 1
ATOM 817 N N . GLU A 1 105 ? 1.755 -4.232 8.765 1.00 97.12 105 GLU A N 1
ATOM 818 C CA . GLU A 1 105 ? 3.095 -4.088 8.219 1.00 97.12 105 GLU A CA 1
ATOM 819 C C . GLU A 1 105 ? 3.057 -4.322 6.705 1.00 97.12 105 GLU A C 1
ATOM 821 O O . GLU A 1 105 ? 2.220 -5.071 6.197 1.00 97.12 105 GLU A O 1
ATOM 826 N N . LEU A 1 106 ? 3.971 -3.672 5.987 1.00 97.19 106 LEU A N 1
ATOM 827 C CA . LEU A 1 106 ? 4.198 -3.893 4.564 1.00 97.19 106 LEU A CA 1
ATOM 828 C C . LEU A 1 106 ? 5.542 -4.600 4.410 1.00 97.19 106 LEU A C 1
ATOM 830 O O . LEU A 1 106 ? 6.584 -4.003 4.677 1.00 97.19 106 LEU A O 1
ATOM 834 N N . TRP A 1 107 ? 5.509 -5.869 4.023 1.00 97.69 107 TRP A N 1
ATOM 835 C CA . TRP A 1 107 ? 6.705 -6.673 3.786 1.00 97.69 107 TRP A CA 1
ATOM 836 C C . TRP A 1 107 ? 7.029 -6.699 2.292 1.00 97.69 107 TRP A C 1
ATOM 838 O O . TRP A 1 107 ? 6.119 -6.676 1.463 1.00 97.69 107 TRP A O 1
ATOM 848 N N . VAL A 1 108 ? 8.319 -6.780 1.970 1.00 96.56 108 VAL A N 1
ATOM 849 C CA . VAL A 1 108 ? 8.813 -7.245 0.667 1.00 96.56 108 VAL A CA 1
ATOM 850 C C . VAL A 1 108 ? 9.096 -8.741 0.815 1.00 96.56 108 VAL A C 1
ATOM 852 O O . VAL A 1 108 ? 9.629 -9.146 1.851 1.00 96.56 108 VAL A O 1
ATOM 855 N N . VAL A 1 109 ? 8.678 -9.536 -0.171 1.00 91.94 109 VAL A N 1
ATOM 856 C CA . VAL A 1 109 ? 8.718 -11.013 -0.165 1.00 91.94 109 VAL A CA 1
ATOM 857 C C . VAL A 1 109 ? 9.924 -11.537 -0.939 1.00 91.94 109 VAL A C 1
ATOM 859 O O . VAL A 1 109 ? 10.181 -10.998 -2.038 1.00 91.94 109 VAL A O 1
#